Protein AF-A0A1T4PPX1-F1 (afdb_monomer)

Sequence (60 aa):
MVFAHHRCIIILKVEQKNIYNWVWTGKNPYLKANGRLLFLRERIDEMLNSRNKTSAKLIL

Solvent-accessible surface area (backbone atoms only — not comparable to full-atom values): 3606 Å² total; per-residue (Å²): 112,74,38,48,57,76,58,49,32,66,77,63,73,46,61,68,68,57,56,52,49,32,55,73,69,62,75,49,81,65,47,82,53,96,93,38,53,30,34,51,44,69,61,53,50,50,59,47,50,54,50,55,50,56,58,52,66,74,76,108

pLDDT: mean 81.01, std 12.0, range [45.34, 92.31]

Foldseek 3Di:
DKDWLVVLCVLLVDDSVVVVVCVVVVVADWDQDPNTTIHDPVVSVVSVVVVVVVVVVVVD

Organism: NCBI:txid28136

Secondary structure (DSSP, 8-state):
-EEEHHHHHHHHT--HHHHHHHHHTT-S-EEEETTEEEEEHHHHHHHHHHHHHHHHTT--

Radius of gyration: 12.49 Å; Cα contacts (8 Å, |Δi|>4): 52; chains: 1; bounding box: 28×18×38 Å

Nearest PDB structures (foldseek):
  5i44-assembly1_D  TM=7.052E-01  e=4.698E-02  Bacillus subtilis subsp. subtilis str. 168
  3ucs-assembly1_A  TM=6.828E-01  e=9.536E-02  Klebsiella pneumoniae 342
  5i44-assembly4_I-2  TM=7.136E-01  e=1.458E-01  Bacillus subtilis subsp. subtilis str. 168
  2zhh-assembly1_A-2  TM=7.448E-01  e=2.569E-01  Escherichia coli K-12
  2zhg-assembly1_A-2  TM=7.112E-01  e=2.230E-01  Escherichia coli K-12

Structure (mmCIF, N/CA/C/O backbone):
data_AF-A0A1T4PPX1-F1
#
_entry.id   AF-A0A1T4PPX1-F1
#
loop_
_atom_site.group_PDB
_atom_site.id
_atom_site.type_symbol
_atom_site.label_atom_id
_atom_site.label_alt_id
_atom_site.label_comp_id
_atom_site.label_asym_id
_atom_site.label_entity_id
_atom_site.label_seq_id
_atom_site.pdbx_PDB_ins_code
_atom_site.Cartn_x
_atom_site.Cartn_y
_atom_site.Cartn_z
_atom_site.occupancy
_atom_site.B_iso_or_equiv
_atom_site.auth_seq_id
_atom_site.auth_comp_id
_a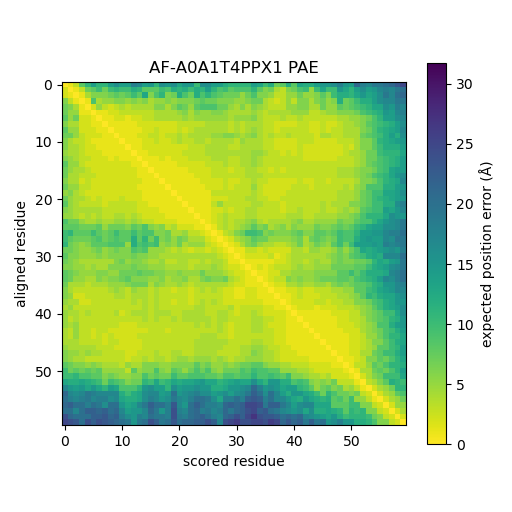tom_site.auth_asym_id
_atom_site.auth_atom_id
_atom_site.pdbx_PDB_model_num
ATOM 1 N N . MET A 1 1 ? -9.252 0.563 -10.914 1.00 65.88 1 MET A N 1
ATOM 2 C CA . MET A 1 1 ? -8.569 1.863 -11.158 1.00 65.88 1 MET A CA 1
ATOM 3 C C . MET A 1 1 ? -7.271 1.898 -10.347 1.00 65.88 1 MET A C 1
ATOM 5 O O . MET A 1 1 ? -7.287 1.413 -9.223 1.00 65.88 1 MET A O 1
ATOM 9 N N . VAL A 1 2 ? -6.157 2.407 -10.885 1.00 68.19 2 VAL A N 1
ATOM 10 C CA . VAL A 1 2 ? -4.862 2.512 -10.172 1.00 68.19 2 VAL A CA 1
ATOM 11 C C . VAL A 1 2 ? -4.492 3.974 -9.926 1.00 68.19 2 VAL A C 1
ATOM 13 O O . VAL A 1 2 ? -4.766 4.830 -10.765 1.00 68.19 2 VAL A O 1
ATOM 16 N N . PHE A 1 3 ? -3.878 4.275 -8.783 1.00 75.50 3 PHE A N 1
ATOM 17 C CA . PHE A 1 3 ? -3.420 5.619 -8.436 1.00 75.50 3 PHE A CA 1
ATOM 18 C C . PHE A 1 3 ? -1.907 5.739 -8.500 1.00 75.50 3 PHE A C 1
ATOM 20 O O . PHE A 1 3 ? -1.185 4.898 -7.977 1.00 75.50 3 PHE A O 1
ATOM 27 N N . ALA A 1 4 ? -1.425 6.845 -9.061 1.00 79.62 4 ALA A N 1
ATOM 28 C CA . ALA A 1 4 ? -0.028 7.224 -8.922 1.00 79.62 4 ALA A CA 1
ATOM 29 C C . ALA A 1 4 ? 0.294 7.629 -7.474 1.00 79.62 4 ALA A C 1
ATOM 31 O O . ALA A 1 4 ? -0.546 8.202 -6.773 1.00 79.62 4 ALA A O 1
ATOM 32 N N . HIS A 1 5 ? 1.545 7.410 -7.070 1.00 80.44 5 HIS A N 1
ATOM 33 C CA . HIS A 1 5 ? 2.126 7.821 -5.788 1.00 80.44 5 HIS A CA 1
ATOM 34 C C . HIS A 1 5 ? 1.648 9.197 -5.277 1.00 80.44 5 HIS A C 1
ATOM 36 O O . HIS A 1 5 ? 1.154 9.302 -4.156 1.00 80.44 5 HIS A O 1
ATOM 42 N N . HIS A 1 6 ? 1.698 10.237 -6.118 1.00 82.06 6 HIS A N 1
ATOM 43 C CA . HIS A 1 6 ? 1.297 11.595 -5.727 1.00 82.06 6 HIS A CA 1
ATOM 44 C C . HIS A 1 6 ? -0.180 11.698 -5.304 1.00 82.06 6 HIS A C 1
ATOM 46 O O . HIS A 1 6 ? -0.529 12.447 -4.396 1.00 82.06 6 HIS A O 1
ATOM 52 N N . ARG A 1 7 ? -1.078 10.929 -5.933 1.00 85.50 7 ARG A N 1
ATOM 53 C CA . ARG A 1 7 ? -2.507 10.942 -5.581 1.00 85.50 7 ARG A CA 1
ATOM 54 C C . ARG A 1 7 ? -2.764 10.278 -4.229 1.00 85.50 7 ARG A C 1
ATOM 56 O O . ARG A 1 7 ? -3.671 10.702 -3.522 1.00 85.50 7 ARG A O 1
ATOM 63 N N . CYS A 1 8 ? -1.946 9.297 -3.848 1.00 84.50 8 CYS A N 1
ATOM 64 C CA . CYS A 1 8 ? -2.074 8.613 -2.562 1.00 84.50 8 CYS A CA 1
ATOM 65 C C . CYS A 1 8 ? -1.770 9.549 -1.386 1.00 84.50 8 CYS A C 1
ATOM 67 O O . CYS A 1 8 ? -2.501 9.521 -0.404 1.00 84.50 8 CYS A O 1
ATOM 69 N N . ILE A 1 9 ? -0.760 10.418 -1.515 1.00 86.94 9 ILE A N 1
ATOM 70 C CA . ILE A 1 9 ? -0.391 11.436 -0.509 1.00 86.94 9 ILE A CA 1
ATOM 71 C C . ILE A 1 9 ? -1.600 12.308 -0.151 1.00 86.94 9 ILE A C 1
ATOM 73 O O . ILE A 1 9 ? -1.916 12.475 1.025 1.00 86.94 9 ILE A O 1
ATOM 77 N N . ILE A 1 10 ? -2.313 12.804 -1.168 1.00 87.50 10 ILE A N 1
ATOM 78 C CA . ILE A 1 10 ? -3.470 13.694 -0.995 1.00 87.50 10 ILE A CA 1
ATOM 79 C C . ILE A 1 10 ? -4.644 12.951 -0.349 1.00 87.50 10 ILE A C 1
ATOM 81 O O . ILE A 1 10 ? -5.201 13.419 0.640 1.00 87.50 10 ILE A O 1
ATOM 85 N N . ILE A 1 11 ? -5.012 11.785 -0.890 1.00 87.81 11 ILE A N 1
ATOM 86 C CA . ILE A 1 11 ? -6.187 11.020 -0.433 1.00 87.81 11 ILE A CA 1
ATOM 87 C C . ILE A 1 11 ? -5.997 10.545 1.007 1.00 87.81 11 ILE A C 1
ATOM 89 O O . ILE A 1 11 ? -6.904 10.626 1.830 1.00 87.81 11 ILE A O 1
ATOM 93 N N . LEU A 1 12 ? -4.799 10.055 1.312 1.00 87.50 12 LEU A N 1
ATOM 94 C CA . LEU A 1 12 ? -4.481 9.507 2.614 1.00 87.50 12 LEU A CA 1
ATOM 95 C C . LEU A 1 12 ? -3.986 10.571 3.597 1.00 87.50 12 LEU A C 1
ATOM 97 O O . LEU A 1 12 ? -3.777 10.222 4.751 1.00 87.50 12 LEU A O 1
ATOM 101 N N . LYS A 1 13 ? -3.780 11.830 3.198 1.00 90.44 13 LYS A N 1
ATOM 102 C CA . LYS A 1 13 ? -3.210 12.881 4.062 1.00 90.44 13 LYS A CA 1
ATOM 103 C C . LYS A 1 13 ? -1.940 12.416 4.799 1.00 90.44 13 LYS A C 1
ATOM 105 O O . LYS A 1 13 ? -1.821 12.574 6.010 1.00 90.44 13 LYS A O 1
ATOM 110 N N . VAL A 1 14 ? -1.020 11.770 4.084 1.00 89.3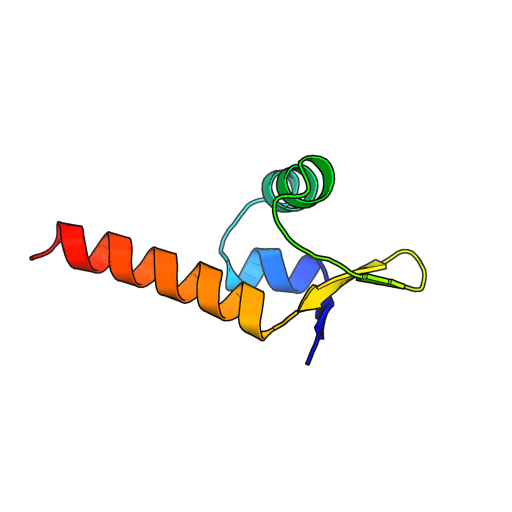1 14 VAL A N 1
ATOM 111 C CA . VAL A 1 14 ? 0.264 11.300 4.639 1.00 89.31 14 VAL A CA 1
ATOM 112 C C . VAL A 1 14 ? 1.429 11.934 3.904 1.00 89.31 14 VAL A C 1
ATOM 114 O O . VAL A 1 14 ? 1.314 12.256 2.728 1.00 89.31 14 VAL A O 1
ATOM 117 N N . GLU A 1 15 ? 2.572 12.053 4.570 1.00 90.44 15 GLU A N 1
ATOM 118 C CA . GLU A 1 15 ? 3.805 12.503 3.928 1.00 90.44 15 GLU A CA 1
ATOM 119 C C . GLU A 1 15 ? 4.351 11.476 2.925 1.00 90.44 15 GLU A C 1
ATOM 121 O O . GLU A 1 15 ? 4.201 10.262 3.092 1.00 90.44 15 GLU A O 1
ATOM 126 N N . GLN A 1 16 ? 5.078 11.966 1.918 1.00 89.69 16 GLN A N 1
ATOM 127 C CA . GLN A 1 16 ? 5.743 11.149 0.899 1.00 89.69 16 GLN A CA 1
ATOM 128 C C . GLN A 1 16 ? 6.644 10.055 1.497 1.00 89.69 16 GLN A C 1
ATOM 130 O O . GLN A 1 16 ? 6.619 8.914 1.03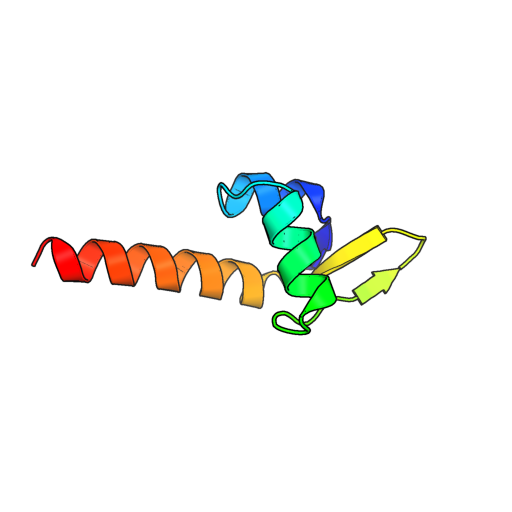3 1.00 89.69 16 GLN A O 1
ATOM 135 N N . LYS A 1 17 ? 7.385 10.364 2.571 1.00 92.31 17 LYS A N 1
ATOM 136 C CA . LYS A 1 17 ? 8.265 9.398 3.253 1.00 92.31 17 LYS A CA 1
ATOM 137 C C . LYS A 1 17 ? 7.513 8.160 3.753 1.00 92.31 17 LYS A C 1
ATOM 139 O O . LYS A 1 17 ? 8.048 7.057 3.708 1.00 92.31 17 LYS A O 1
ATOM 144 N N . ASN A 1 18 ? 6.253 8.317 4.164 1.00 89.88 18 ASN A N 1
ATOM 145 C CA . ASN A 1 18 ? 5.439 7.205 4.648 1.00 89.88 18 ASN A CA 1
ATOM 146 C C . ASN A 1 18 ? 5.064 6.257 3.506 1.00 89.88 18 ASN A C 1
ATOM 148 O O . ASN A 1 18 ? 5.107 5.043 3.693 1.00 89.88 18 ASN A O 1
ATOM 152 N N . ILE A 1 19 ? 4.763 6.795 2.318 1.00 87.50 19 ILE A N 1
ATOM 153 C CA . ILE A 1 19 ? 4.474 5.970 1.140 1.00 87.50 19 ILE A CA 1
ATOM 154 C C . ILE A 1 19 ? 5.711 5.158 0.739 1.00 87.50 19 ILE A C 1
ATOM 156 O O . ILE A 1 19 ? 5.600 3.952 0.518 1.00 87.50 19 ILE A O 1
ATOM 160 N N . TYR A 1 20 ? 6.892 5.782 0.701 1.00 88.44 20 TYR A N 1
ATOM 161 C CA . TYR A 1 20 ? 8.135 5.061 0.414 1.00 88.44 20 TYR A CA 1
ATOM 162 C C . TYR A 1 20 ? 8.467 4.019 1.478 1.00 88.44 20 TYR A C 1
ATOM 164 O O . TYR A 1 20 ? 8.842 2.907 1.123 1.00 88.44 20 TYR A O 1
ATOM 172 N N . ASN A 1 21 ? 8.255 4.320 2.760 1.00 89.88 21 ASN A N 1
ATOM 173 C CA . ASN A 1 21 ? 8.442 3.339 3.825 1.00 89.88 21 ASN A CA 1
ATOM 174 C C . ASN A 1 21 ? 7.508 2.132 3.667 1.00 89.88 21 ASN A C 1
ATOM 176 O O . ASN A 1 21 ? 7.930 1.006 3.909 1.00 89.88 21 ASN A O 1
ATOM 180 N N . TRP A 1 22 ? 6.255 2.311 3.242 1.00 86.88 22 TRP A N 1
ATOM 181 C CA . TRP A 1 22 ? 5.343 1.182 2.998 1.00 86.88 22 TRP A CA 1
ATOM 182 C C . TRP A 1 22 ? 5.775 0.314 1.823 1.00 86.88 22 TRP A C 1
ATOM 184 O O . TRP A 1 22 ? 5.688 -0.908 1.904 1.00 86.88 22 TRP A O 1
ATOM 194 N N . VAL A 1 23 ? 6.264 0.951 0.760 1.00 86.88 23 VAL A N 1
ATOM 195 C CA . VAL A 1 23 ? 6.844 0.275 -0.405 1.00 86.88 23 VAL A CA 1
ATOM 196 C C . VAL A 1 23 ? 8.090 -0.509 0.001 1.00 86.88 23 VAL A C 1
ATOM 198 O O . VAL A 1 23 ? 8.208 -1.684 -0.328 1.00 86.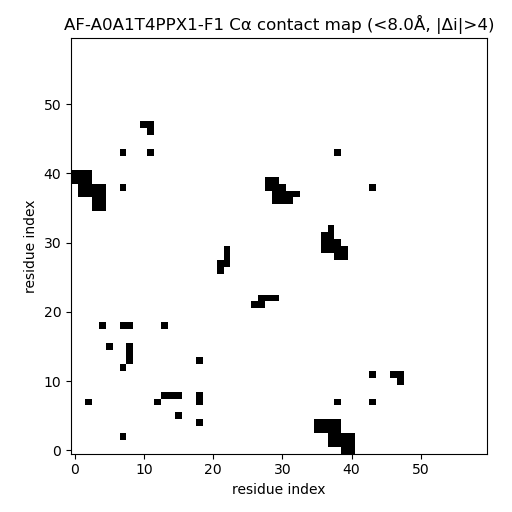88 23 VAL A O 1
ATOM 201 N N . TRP A 1 24 ? 8.980 0.119 0.769 1.00 86.75 24 TRP A N 1
ATOM 202 C CA . TRP A 1 24 ? 10.222 -0.478 1.253 1.00 86.75 24 TRP A CA 1
ATOM 203 C C . TRP A 1 24 ? 9.985 -1.658 2.199 1.00 86.75 24 TRP A C 1
ATOM 205 O O . TRP A 1 24 ? 10.626 -2.694 2.087 1.00 86.75 24 TRP A O 1
ATOM 215 N N . THR A 1 25 ? 9.028 -1.522 3.116 1.00 88.12 25 THR A N 1
ATOM 216 C CA . THR A 1 25 ? 8.692 -2.565 4.100 1.00 88.12 25 THR A CA 1
ATOM 217 C C . THR A 1 25 ? 7.799 -3.673 3.540 1.00 88.12 25 THR A C 1
ATOM 219 O O . THR A 1 25 ? 7.436 -4.581 4.282 1.00 88.12 25 THR A O 1
ATOM 222 N N . GLY A 1 26 ? 7.387 -3.594 2.269 1.00 83.56 26 GLY A N 1
ATOM 223 C CA . GLY A 1 26 ? 6.481 -4.567 1.650 1.00 83.56 26 GLY A CA 1
ATOM 224 C C . GLY A 1 26 ? 5.065 -4.577 2.241 1.00 83.56 26 GLY A C 1
ATOM 225 O O . GLY A 1 26 ? 4.287 -5.482 1.962 1.00 83.56 26 GLY A O 1
ATOM 226 N N . LYS A 1 27 ? 4.700 -3.572 3.050 1.00 76.00 27 LYS A N 1
ATOM 227 C CA . LYS A 1 27 ? 3.401 -3.503 3.744 1.00 76.00 27 LYS A CA 1
ATOM 228 C C . LYS A 1 27 ? 2.217 -3.271 2.808 1.00 76.00 27 LYS A C 1
ATOM 230 O O . LYS A 1 27 ? 1.077 -3.503 3.212 1.00 76.00 27 LYS A O 1
ATOM 235 N N . ASN A 1 28 ? 2.458 -2.765 1.597 1.00 74.94 28 ASN A N 1
ATOM 236 C CA . ASN A 1 28 ? 1.397 -2.480 0.641 1.00 74.94 28 ASN A CA 1
ATOM 237 C C . ASN A 1 28 ? 1.780 -2.934 -0.775 1.00 74.94 28 ASN A C 1
ATOM 239 O O . ASN A 1 28 ? 2.811 -2.479 -1.279 1.00 74.94 28 ASN A O 1
ATOM 243 N N . PRO A 1 29 ? 0.968 -3.776 -1.440 1.00 76.56 29 PRO A N 1
ATOM 244 C CA . PRO A 1 29 ? 1.220 -4.153 -2.823 1.00 76.56 29 PRO A CA 1
ATOM 245 C C . PRO A 1 29 ? 1.151 -2.928 -3.741 1.00 76.56 29 PRO A C 1
ATOM 247 O O . PRO A 1 29 ? 0.237 -2.102 -3.661 1.00 76.56 29 PRO A O 1
ATOM 250 N N . TYR A 1 30 ? 2.140 -2.819 -4.622 1.00 85.75 30 TYR A N 1
ATOM 251 C CA . TYR A 1 30 ? 2.251 -1.768 -5.624 1.00 85.75 30 TYR A CA 1
ATOM 252 C C . TYR A 1 30 ? 2.708 -2.370 -6.951 1.00 85.75 30 TYR A C 1
ATOM 254 O O . TYR A 1 30 ? 3.365 -3.409 -6.989 1.00 85.75 30 TYR A O 1
ATOM 262 N N . LEU A 1 31 ? 2.385 -1.687 -8.043 1.00 85.56 31 LEU A N 1
ATOM 263 C CA . LEU A 1 31 ? 2.886 -1.999 -9.373 1.00 85.56 31 LEU A CA 1
ATOM 264 C C . LEU A 1 31 ? 3.886 -0.921 -9.787 1.00 85.56 31 LEU A C 1
ATOM 266 O O . LEU A 1 31 ? 3.603 0.274 -9.682 1.00 85.56 31 LEU A O 1
ATOM 270 N N . LYS A 1 32 ? 5.055 -1.331 -10.280 1.00 87.12 32 LYS A N 1
ATOM 271 C CA . LYS A 1 32 ? 6.018 -0.419 -10.900 1.00 87.12 32 LYS A CA 1
ATOM 272 C C . LYS A 1 32 ? 5.841 -0.471 -12.413 1.00 87.12 32 LYS A C 1
ATOM 274 O O . LYS A 1 32 ? 6.075 -1.507 -13.023 1.00 87.12 32 LYS A O 1
ATOM 279 N N . ALA A 1 33 ? 5.450 0.648 -13.012 1.00 89.00 33 ALA A N 1
ATOM 280 C CA . ALA A 1 33 ? 5.292 0.775 -14.459 1.00 89.00 33 ALA A CA 1
ATOM 281 C C . ALA A 1 33 ? 5.858 2.119 -14.919 1.0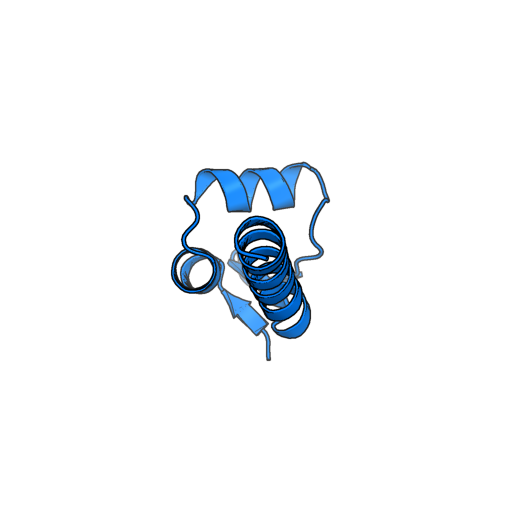0 89.00 33 ALA A C 1
ATOM 283 O O . ALA A 1 33 ? 5.571 3.150 -14.309 1.00 89.00 33 ALA A O 1
ATOM 284 N N . ASN A 1 34 ? 6.676 2.119 -15.975 1.00 89.50 34 ASN A N 1
ATOM 285 C CA . ASN A 1 34 ? 7.269 3.333 -16.556 1.00 89.50 34 ASN A CA 1
ATOM 286 C C . ASN A 1 34 ? 7.958 4.241 -15.511 1.00 89.50 34 ASN A C 1
ATOM 288 O O . ASN A 1 34 ? 7.766 5.454 -15.499 1.00 89.50 34 ASN A O 1
ATOM 292 N N . GLY A 1 35 ? 8.689 3.642 -14.561 1.00 85.81 35 GLY A N 1
ATOM 293 C CA . GLY A 1 35 ? 9.370 4.367 -13.477 1.00 85.81 35 GLY A CA 1
ATOM 294 C C . GLY A 1 35 ? 8.452 4.932 -12.383 1.00 85.81 35 GLY A C 1
ATOM 295 O O . GLY A 1 35 ? 8.937 5.548 -11.439 1.00 85.81 35 GLY A O 1
ATOM 296 N N . ARG A 1 36 ? 7.136 4.708 -12.466 1.00 87.00 36 ARG A N 1
ATOM 297 C CA . ARG A 1 36 ? 6.144 5.192 -11.501 1.00 87.00 36 ARG A CA 1
ATOM 298 C C . ARG A 1 36 ? 5.665 4.068 -10.592 1.00 87.00 36 ARG A C 1
ATOM 300 O O . ARG A 1 36 ? 5.514 2.928 -11.024 1.00 87.00 36 ARG A O 1
ATOM 307 N N . LEU A 1 37 ? 5.386 4.426 -9.341 1.00 87.69 37 LEU A N 1
ATOM 308 C CA . LEU A 1 37 ? 4.709 3.562 -8.378 1.00 87.69 37 LEU A CA 1
ATOM 309 C C . LEU A 1 37 ? 3.198 3.771 -8.492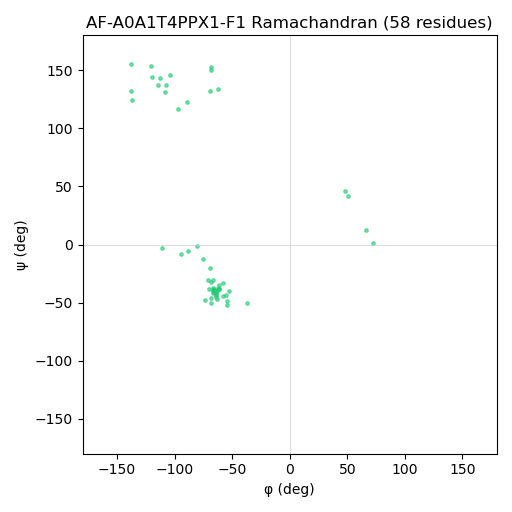 1.00 87.69 37 LEU A C 1
ATOM 311 O O . LEU A 1 37 ? 2.705 4.899 -8.354 1.00 87.69 37 LEU A O 1
ATOM 315 N N . LEU A 1 38 ? 2.491 2.679 -8.759 1.00 89.06 38 LEU A N 1
ATOM 316 C CA . LEU A 1 38 ? 1.045 2.613 -8.890 1.00 89.06 38 LEU A CA 1
ATOM 317 C C . LEU A 1 38 ? 0.466 1.769 -7.757 1.00 89.06 38 LEU A C 1
ATOM 319 O O . LEU A 1 38 ? 0.986 0.704 -7.433 1.00 89.06 38 LEU A O 1
ATOM 323 N N . PHE A 1 39 ? -0.634 2.235 -7.182 1.00 87.62 39 PHE A N 1
ATOM 324 C CA . PHE A 1 39 ? -1.319 1.589 -6.069 1.00 87.62 39 PHE A CA 1
ATOM 325 C C . PHE A 1 39 ? -2.747 1.228 -6.465 1.00 87.62 39 PHE A C 1
ATOM 327 O O . PHE A 1 39 ? -3.404 1.964 -7.208 1.00 87.62 39 PHE A O 1
ATOM 334 N N . LEU A 1 40 ? -3.238 0.097 -5.961 1.00 87.75 40 LEU A N 1
ATOM 335 C CA . LEU A 1 40 ? -4.614 -0.338 -6.189 1.00 87.75 40 LEU A CA 1
ATOM 336 C C . LEU A 1 40 ? -5.591 0.575 -5.445 1.00 87.75 40 LEU A C 1
ATOM 338 O O . LEU A 1 40 ? -5.415 0.840 -4.256 1.00 87.75 40 LEU A O 1
ATOM 342 N N . ARG A 1 41 ? -6.636 1.037 -6.142 1.00 86.44 41 ARG A N 1
ATOM 343 C CA . ARG A 1 41 ? -7.672 1.909 -5.570 1.00 86.44 41 ARG A CA 1
ATOM 344 C C . ARG A 1 41 ? -8.306 1.312 -4.317 1.00 86.44 41 ARG A C 1
ATOM 346 O O . ARG A 1 41 ? -8.339 1.980 -3.292 1.00 86.44 41 ARG A O 1
ATOM 353 N N . GLU A 1 42 ? -8.761 0.068 -4.417 1.00 87.62 42 GLU A N 1
ATOM 354 C CA . GLU A 1 42 ? -9.476 -0.644 -3.350 1.00 87.62 42 GLU A CA 1
ATOM 355 C C . GLU A 1 42 ? -8.657 -0.671 -2.063 1.00 87.62 42 GLU A C 1
ATOM 357 O O . GLU A 1 42 ? -9.146 -0.332 -0.990 1.00 87.62 42 GLU A O 1
ATOM 362 N N . ARG A 1 43 ? -7.356 -0.934 -2.192 1.00 86.19 43 ARG A N 1
ATOM 363 C CA . ARG A 1 43 ? -6.443 -0.948 -1.058 1.00 86.19 43 ARG A CA 1
ATOM 364 C C . ARG A 1 43 ? -6.270 0.431 -0.414 1.00 86.19 43 ARG A C 1
ATOM 366 O O . ARG A 1 43 ? -6.191 0.540 0.806 1.00 86.19 43 ARG A O 1
ATOM 373 N N . ILE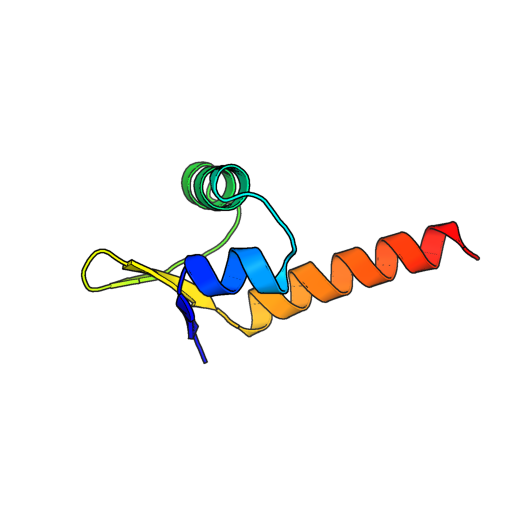 A 1 44 ? -6.222 1.497 -1.214 1.00 87.00 44 ILE A N 1
ATOM 374 C CA . ILE A 1 44 ? -6.180 2.876 -0.702 1.00 87.00 44 ILE A CA 1
ATOM 375 C C . ILE A 1 44 ? -7.486 3.224 0.026 1.00 87.00 44 ILE A C 1
ATOM 377 O O . ILE A 1 44 ? -7.434 3.821 1.103 1.00 87.00 44 ILE A O 1
ATOM 381 N N . ASP A 1 45 ? -8.637 2.809 -0.505 1.00 88.81 45 ASP A N 1
ATOM 382 C CA . ASP A 1 45 ? -9.938 3.021 0.138 1.00 88.81 45 ASP A CA 1
ATOM 383 C C . ASP A 1 45 ? -10.055 2.238 1.459 1.00 88.81 45 ASP A C 1
ATOM 385 O O . ASP A 1 45 ? -10.523 2.785 2.455 1.00 88.81 45 ASP A O 1
ATOM 389 N N . GLU A 1 46 ? -9.556 1.001 1.533 1.00 88.62 46 GLU A N 1
ATOM 390 C CA . GLU A 1 46 ? -9.465 0.239 2.788 1.00 88.62 46 GLU A CA 1
ATOM 391 C C . GLU A 1 46 ? -8.633 0.970 3.846 1.00 88.62 46 GLU A C 1
ATOM 393 O O . GLU A 1 46 ? -9.031 1.059 5.010 1.00 88.62 46 GLU A O 1
ATOM 398 N N . MET A 1 47 ? -7.481 1.520 3.455 1.00 86.50 47 MET A N 1
ATOM 399 C CA . MET A 1 47 ? -6.604 2.274 4.356 1.00 86.50 47 MET A CA 1
ATOM 400 C C . MET A 1 47 ? -7.239 3.585 4.835 1.00 86.50 47 MET A C 1
ATOM 402 O O . MET A 1 47 ? -6.938 4.049 5.939 1.00 86.50 47 MET A O 1
ATOM 406 N N . LEU A 1 48 ? -8.093 4.198 4.014 1.00 87.12 48 LEU A N 1
ATOM 407 C CA . LEU A 1 48 ? -8.873 5.376 4.384 1.00 87.12 48 LEU A CA 1
ATOM 408 C C . LEU A 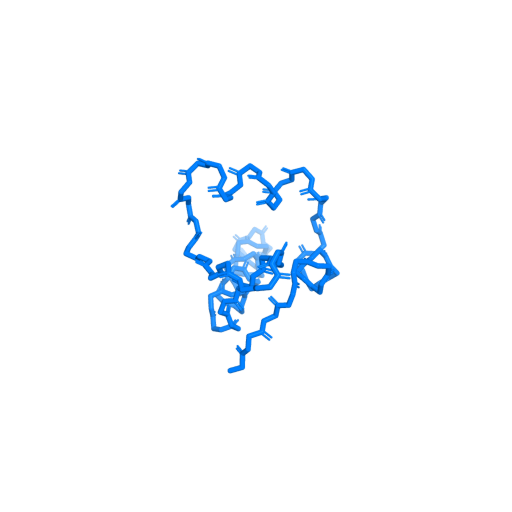1 48 ? -10.010 4.998 5.346 1.00 87.12 48 LEU A C 1
ATOM 410 O O . LEU A 1 48 ? -10.149 5.597 6.411 1.00 87.12 48 LEU A O 1
ATOM 414 N N . ASN A 1 49 ? -10.760 3.945 5.024 1.00 88.12 49 ASN A N 1
ATOM 415 C CA . ASN A 1 49 ? -11.862 3.441 5.842 1.00 88.12 49 ASN A CA 1
ATOM 416 C C . ASN A 1 49 ? -11.390 2.950 7.212 1.00 88.12 49 ASN A C 1
ATOM 418 O O . ASN A 1 49 ? -12.045 3.209 8.219 1.00 88.12 49 ASN A O 1
ATOM 422 N N . SER A 1 50 ? -10.239 2.282 7.269 1.00 83.88 50 SER A N 1
ATOM 423 C CA . SER A 1 50 ? -9.648 1.810 8.525 1.00 83.88 50 SER A CA 1
ATOM 424 C C . SER A 1 50 ? -9.312 2.976 9.455 1.00 83.88 50 SER A C 1
ATOM 426 O O . SER A 1 50 ? -9.544 2.888 10.655 1.00 83.88 50 SER A O 1
ATOM 428 N N . ARG A 1 51 ? -8.845 4.105 8.907 1.00 79.38 51 ARG A N 1
ATOM 429 C CA . ARG A 1 51 ? -8.602 5.324 9.689 1.00 79.38 51 ARG A CA 1
ATOM 430 C C . ARG A 1 51 ? -9.881 5.961 10.205 1.00 79.38 51 ARG A C 1
ATOM 432 O O . ARG A 1 51 ? -9.952 6.273 11.389 1.00 79.38 51 ARG A O 1
ATOM 439 N N . ASN A 1 52 ? -10.893 6.085 9.351 1.00 75.06 52 ASN A N 1
ATOM 440 C CA . ASN A 1 52 ? -12.183 6.646 9.755 1.00 75.06 52 ASN A CA 1
ATOM 441 C C . ASN A 1 52 ? -12.852 5.802 10.854 1.00 75.06 52 ASN A C 1
ATOM 443 O O . ASN A 1 52 ? -13.411 6.355 11.797 1.00 75.06 52 ASN A O 1
ATOM 447 N N . LYS A 1 53 ? -12.744 4.468 10.782 1.00 71.56 53 LYS A N 1
ATOM 448 C CA . LYS A 1 53 ? -13.268 3.558 11.813 1.00 71.56 53 LYS A CA 1
ATOM 449 C C . LYS A 1 53 ? -12.537 3.693 13.150 1.00 71.56 53 LYS A C 1
ATOM 451 O O . LYS A 1 53 ? -13.191 3.695 14.187 1.00 71.56 53 LYS A O 1
ATOM 456 N N . THR A 1 54 ? -11.210 3.831 13.144 1.00 60.00 54 THR A N 1
ATOM 457 C CA . THR A 1 54 ? -10.435 4.035 14.380 1.00 60.00 54 THR A CA 1
ATOM 458 C C . THR A 1 54 ? -10.797 5.353 15.060 1.00 60.00 54 THR A C 1
ATOM 460 O O . THR A 1 54 ? -10.958 5.379 16.275 1.00 60.00 54 THR A O 1
ATOM 463 N N . SER A 1 55 ? -10.995 6.428 14.292 1.00 56.41 55 SER A N 1
ATOM 464 C CA . SER A 1 55 ? -11.456 7.710 14.837 1.00 56.41 55 SER A CA 1
ATOM 465 C C . SER A 1 55 ? -12.887 7.640 15.378 1.00 56.41 55 SER A C 1
ATOM 467 O O . SER A 1 55 ? -13.159 8.220 16.420 1.00 56.41 5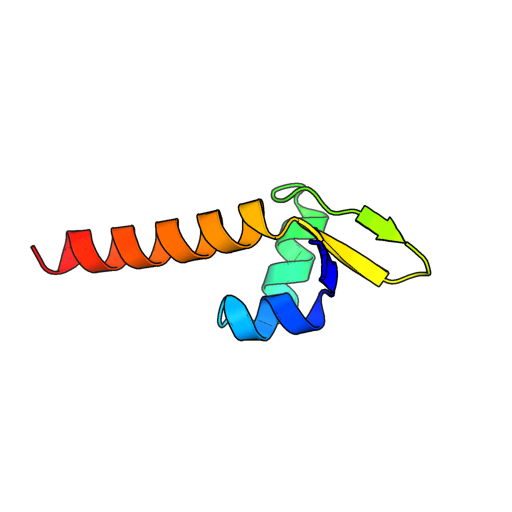5 SER A O 1
ATOM 469 N N . ALA A 1 56 ? -13.787 6.891 14.733 1.00 53.31 56 ALA A N 1
ATOM 470 C CA . ALA A 1 56 ? -15.158 6.707 15.217 1.00 53.31 56 ALA A CA 1
ATOM 471 C C . ALA A 1 56 ? -15.235 5.883 16.517 1.00 53.31 56 ALA A C 1
ATOM 473 O O . ALA A 1 56 ? -16.088 6.147 17.355 1.00 53.31 56 ALA A O 1
ATOM 474 N N . LYS A 1 57 ? -14.323 4.921 16.717 1.00 51.09 57 LYS A N 1
ATOM 475 C CA . LYS A 1 57 ? -14.261 4.083 17.929 1.00 51.09 57 LYS A CA 1
ATOM 476 C C . LYS A 1 57 ? -13.698 4.808 19.162 1.00 51.09 57 LYS A C 1
ATOM 478 O O . LYS A 1 57 ? -13.769 4.270 20.253 1.00 51.09 57 LYS A O 1
ATOM 483 N N . LEU A 1 58 ? -13.095 5.983 18.982 1.00 48.94 58 LEU A N 1
ATOM 484 C CA . LEU A 1 58 ? -12.600 6.831 20.074 1.00 48.94 58 LEU A CA 1
ATOM 485 C C . LEU A 1 58 ? -13.610 7.909 20.504 1.00 48.94 58 LEU A C 1
ATOM 487 O O . LEU A 1 58 ? -13.361 8.602 21.485 1.00 48.94 58 LEU A O 1
ATOM 491 N N . ILE A 1 59 ? -14.709 8.078 19.759 1.00 48.22 59 ILE A N 1
ATOM 492 C CA . ILE A 1 59 ? -15.740 9.108 19.995 1.00 48.22 59 ILE A CA 1
ATOM 493 C C . ILE A 1 59 ? -17.066 8.471 20.481 1.00 48.22 59 ILE A C 1
ATOM 495 O O . ILE A 1 59 ? -18.012 9.184 20.808 1.00 48.22 59 ILE A O 1
ATOM 499 N N . LEU A 1 60 ? -17.127 7.138 20.566 1.00 45.34 60 LEU A N 1
ATOM 500 C CA . LEU A 1 60 ? -18.219 6.346 21.148 1.00 45.34 60 LEU A CA 1
ATOM 501 C C . LEU A 1 60 ? -17.688 5.550 22.339 1.00 45.34 60 LEU A C 1
ATOM 503 O O . LEU A 1 60 ? -18.446 5.407 23.320 1.00 45.34 60 LEU A O 1
#

Mean predicted aligned error: 6.33 Å